Protein AF-R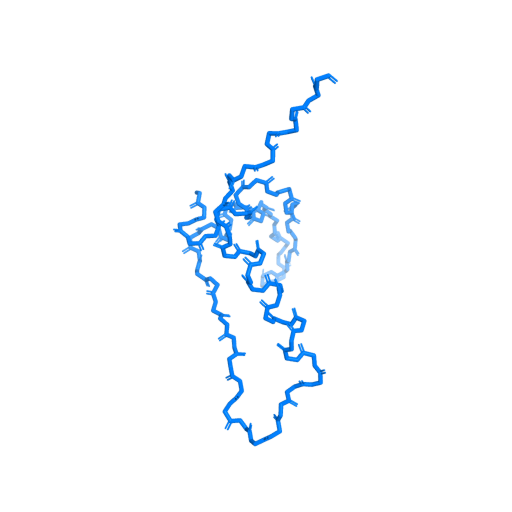9KDZ4-F1 (afdb_monomer_lite)

Structure (mmCIF, N/CA/C/O backbone):
data_AF-R9KDZ4-F1
#
_entry.id   AF-R9KDZ4-F1
#
loop_
_atom_site.group_PDB
_atom_site.id
_atom_site.type_symbol
_atom_site.label_atom_id
_atom_site.label_alt_id
_atom_site.label_comp_id
_atom_site.label_asym_id
_atom_site.label_entity_id
_atom_site.label_seq_id
_atom_site.pdbx_PDB_ins_code
_atom_site.Cartn_x
_atom_site.Cartn_y
_atom_site.Cartn_z
_atom_site.occupancy
_atom_site.B_iso_or_equiv
_atom_site.auth_seq_id
_atom_site.auth_comp_id
_atom_site.auth_asym_id
_atom_site.auth_atom_id
_atom_site.pdbx_PDB_model_num
ATOM 1 N N . MET A 1 1 ? -5.719 -5.410 -10.513 1.00 66.88 1 MET A N 1
ATOM 2 C CA . MET A 1 1 ? -6.897 -4.832 -9.830 1.00 66.88 1 MET A CA 1
A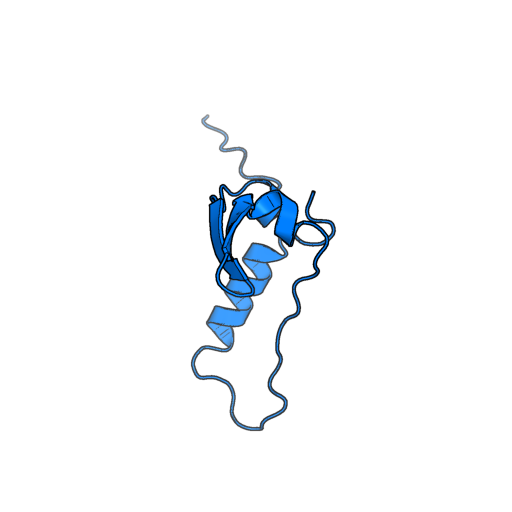TOM 3 C C . MET A 1 1 ? -6.755 -5.142 -8.349 1.00 66.88 1 MET A C 1
ATOM 5 O O . MET A 1 1 ? -6.337 -6.253 -8.040 1.00 66.88 1 MET A O 1
ATOM 9 N N . TRP A 1 2 ? -6.997 -4.179 -7.460 1.00 75.31 2 TRP A N 1
ATOM 10 C CA . TRP A 1 2 ? -6.707 -4.314 -6.028 1.00 75.31 2 TRP A CA 1
ATOM 11 C C . TRP A 1 2 ? -7.646 -5.325 -5.373 1.00 75.31 2 TRP A C 1
ATOM 13 O O . TRP A 1 2 ? -8.806 -5.013 -5.110 1.00 75.31 2 TRP A O 1
ATOM 23 N N . ALA A 1 3 ? -7.146 -6.530 -5.095 1.00 65.62 3 ALA A N 1
ATOM 24 C CA . ALA A 1 3 ? -7.972 -7.660 -4.660 1.00 65.62 3 ALA A CA 1
ATOM 25 C C . ALA A 1 3 ? -8.701 -7.439 -3.316 1.00 65.62 3 ALA A C 1
ATOM 27 O O . ALA A 1 3 ? -9.671 -8.138 -3.039 1.00 65.62 3 ALA A O 1
ATOM 28 N N . GLY A 1 4 ? -8.268 -6.470 -2.500 1.00 67.12 4 GLY A N 1
ATOM 29 C CA . GLY A 1 4 ? -8.873 -6.157 -1.198 1.00 67.12 4 GLY A CA 1
ATOM 30 C C . GLY A 1 4 ? -9.245 -4.689 -0.979 1.00 67.12 4 GLY A C 1
ATOM 31 O O . GLY A 1 4 ? -9.520 -4.318 0.155 1.00 67.12 4 GLY A O 1
ATOM 32 N N . CYS A 1 5 ? -9.198 -3.843 -2.014 1.00 71.38 5 CYS A N 1
ATOM 33 C CA . CYS A 1 5 ? -9.438 -2.401 -1.866 1.00 71.38 5 CYS A CA 1
ATOM 34 C C . CYS A 1 5 ? -9.977 -1.784 -3.173 1.00 71.38 5 CYS A C 1
ATOM 36 O O . CYS A 1 5 ? -9.230 -1.143 -3.921 1.00 71.38 5 CYS A O 1
ATOM 38 N N . PRO A 1 6 ? -11.261 -2.011 -3.513 1.00 72.75 6 PRO A N 1
ATOM 39 C CA . PRO A 1 6 ? -11.840 -1.532 -4.767 1.00 72.75 6 PRO A CA 1
ATOM 40 C C . PRO A 1 6 ? -11.768 -0.010 -4.935 1.00 72.75 6 PRO A C 1
ATOM 42 O O . PRO A 1 6 ? -11.558 0.449 -6.057 1.00 72.75 6 PRO A O 1
ATOM 45 N N . ALA A 1 7 ? -11.861 0.760 -3.843 1.00 76.12 7 ALA A N 1
ATOM 46 C CA . ALA A 1 7 ? -11.745 2.220 -3.859 1.00 76.12 7 ALA A CA 1
ATOM 47 C C . ALA A 1 7 ? -10.446 2.705 -4.531 1.00 76.12 7 ALA A C 1
ATOM 49 O O . ALA A 1 7 ? -10.470 3.650 -5.316 1.00 76.12 7 ALA A O 1
ATOM 50 N N . LEU A 1 8 ? -9.324 2.011 -4.310 1.00 77.69 8 LEU A N 1
ATOM 51 C CA . LEU A 1 8 ? -8.031 2.353 -4.916 1.00 77.69 8 LEU A CA 1
ATOM 52 C C . LEU A 1 8 ? -7.896 1.895 -6.370 1.00 77.69 8 LEU A C 1
ATOM 54 O O . LEU A 1 8 ? -7.053 2.404 -7.104 1.00 77.69 8 LEU A O 1
ATOM 58 N N . SER A 1 9 ? -8.731 0.960 -6.831 1.00 78.94 9 SER A N 1
ATOM 59 C CA . SER A 1 9 ? -8.708 0.549 -8.242 1.00 78.94 9 SER A CA 1
ATOM 60 C C . SER A 1 9 ? -9.166 1.665 -9.184 1.00 78.94 9 SER A C 1
ATOM 62 O O . SER A 1 9 ? -8.756 1.659 -10.340 1.00 78.94 9 SER A O 1
ATOM 64 N N . GLY A 1 10 ? -9.981 2.608 -8.699 1.00 77.12 10 GLY A N 1
ATOM 65 C CA . GLY A 1 10 ? -10.475 3.754 -9.468 1.00 77.12 10 GLY A CA 1
ATOM 66 C C . GLY A 1 10 ? -9.704 5.061 -9.260 1.00 77.12 10 GLY A C 1
ATOM 67 O O . GLY A 1 10 ? -10.110 6.077 -9.815 1.00 77.12 10 GLY A O 1
ATOM 68 N N . MET A 1 11 ? -8.636 5.070 -8.453 1.00 84.50 11 MET A N 1
ATOM 69 C CA . MET A 1 11 ? -7.851 6.279 -8.181 1.00 84.50 11 MET A CA 1
ATOM 70 C C . MET A 1 11 ? -6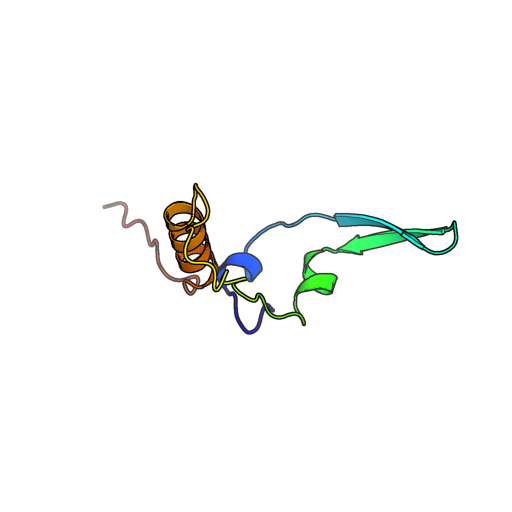.627 6.388 -9.095 1.00 84.50 11 MET A C 1
ATOM 72 O O . MET A 1 11 ? -5.917 5.410 -9.330 1.00 84.50 11 MET A O 1
ATOM 76 N N . GLU A 1 12 ? -6.342 7.611 -9.540 1.00 87.25 12 GLU A N 1
ATOM 77 C CA . GLU A 1 12 ? -5.095 7.979 -10.217 1.00 87.25 12 GLU A CA 1
ATOM 78 C C . GLU A 1 12 ? -3.996 8.209 -9.171 1.00 87.25 12 GLU A C 1
ATOM 80 O O . GLU A 1 12 ? -3.857 9.300 -8.618 1.00 87.25 12 GLU A O 1
ATOM 85 N N . LEU A 1 13 ? -3.229 7.159 -8.860 1.00 88.00 13 LEU A N 1
ATOM 86 C CA . LEU A 1 13 ? -2.145 7.229 -7.867 1.00 88.00 13 LEU A CA 1
ATOM 87 C C . LEU A 1 13 ? -0.870 7.896 -8.405 1.00 88.00 13 LEU A C 1
ATOM 89 O O . LEU A 1 13 ? 0.005 8.268 -7.625 1.00 88.00 13 LEU A O 1
ATOM 93 N N . GLY A 1 14 ? -0.772 8.055 -9.726 1.00 92.25 14 GLY A N 1
ATOM 94 C CA . GLY A 1 14 ? 0.366 8.670 -10.395 1.00 92.25 14 GLY A CA 1
ATOM 95 C C . GLY A 1 14 ? 1.622 7.788 -10.446 1.00 92.25 14 GLY A C 1
ATOM 96 O O . GLY A 1 14 ? 1.663 6.678 -9.903 1.00 92.25 14 GLY A O 1
ATOM 97 N N . PRO A 1 15 ? 2.671 8.268 -11.130 1.00 95.44 15 PRO A N 1
ATOM 98 C CA . PRO A 1 15 ? 3.931 7.552 -11.239 1.00 95.44 15 PRO A CA 1
ATOM 99 C C . PRO A 1 15 ? 4.757 7.665 -9.953 1.00 95.44 15 PRO A C 1
ATOM 101 O O . PRO A 1 15 ? 4.645 8.639 -9.207 1.00 95.44 15 PRO A O 1
ATOM 104 N N . TYR A 1 16 ? 5.647 6.703 -9.731 1.00 94.81 16 TYR A N 1
ATOM 105 C CA . TYR A 1 16 ? 6.696 6.797 -8.719 1.00 94.81 16 TYR A CA 1
ATOM 106 C C . TYR A 1 16 ? 8.066 6.986 -9.380 1.00 94.81 16 TYR A C 1
ATOM 108 O O . TYR A 1 16 ? 8.289 6.556 -10.512 1.00 94.81 16 TYR A O 1
ATOM 116 N N . SER A 1 17 ? 8.991 7.605 -8.647 1.00 96.94 17 SER A N 1
ATOM 117 C CA . SER A 1 17 ? 10.425 7.617 -8.945 1.00 96.94 17 SER A CA 1
ATOM 118 C C . SER A 1 17 ? 11.198 7.355 -7.652 1.00 96.94 17 SER A C 1
ATOM 120 O O . SER A 1 17 ? 10.836 7.868 -6.589 1.00 96.94 17 SER A O 1
ATOM 122 N N . THR A 1 18 ? 12.225 6.512 -7.713 1.00 95.12 18 THR A N 1
ATOM 123 C CA . THR A 1 18 ? 13.091 6.193 -6.576 1.00 95.12 18 THR A CA 1
ATOM 124 C C . THR A 1 18 ? 14.497 5.813 -7.034 1.00 95.12 18 THR A C 1
ATOM 126 O O . THR A 1 18 ? 14.717 5.519 -8.204 1.00 95.12 18 THR A O 1
ATOM 129 N N . MET A 1 19 ? 15.452 5.793 -6.104 1.00 97.38 19 MET A N 1
ATOM 130 C CA . MET A 1 19 ? 16.838 5.411 -6.375 1.00 97.38 19 MET A CA 1
ATOM 131 C C . MET A 1 19 ? 17.110 4.008 -5.836 1.00 97.38 19 MET A C 1
ATOM 133 O O . MET A 1 19 ? 17.030 3.782 -4.627 1.00 97.38 19 MET A O 1
ATOM 137 N N . VAL A 1 20 ? 17.490 3.077 -6.711 1.00 95.69 20 VAL A N 1
ATOM 138 C CA . VAL A 1 20 ? 17.910 1.719 -6.338 1.00 95.69 20 VAL A CA 1
ATOM 139 C C . VAL A 1 20 ? 19.350 1.533 -6.790 1.00 95.69 20 VAL A C 1
ATOM 141 O O . VAL A 1 20 ? 19.648 1.619 -7.974 1.00 95.69 20 VAL A O 1
ATOM 144 N N . ASN A 1 21 ? 20.265 1.319 -5.842 1.00 95.75 21 ASN A N 1
ATOM 145 C CA . ASN A 1 21 ? 21.701 1.160 -6.115 1.00 95.75 21 ASN A CA 1
ATOM 146 C C . ASN A 1 21 ? 22.320 2.282 -6.979 1.00 95.75 21 ASN A C 1
ATOM 148 O O . ASN A 1 21 ? 23.261 2.042 -7.728 1.00 95.75 21 ASN A O 1
ATOM 152 N N . GLY A 1 22 ? 21.819 3.515 -6.850 1.00 96.31 22 GLY A N 1
ATOM 153 C CA . GLY A 1 22 ? 22.323 4.670 -7.600 1.00 96.3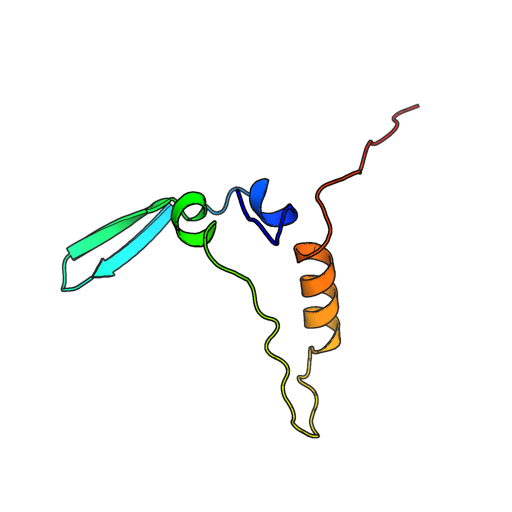1 22 GLY A CA 1
ATOM 154 C C . GLY A 1 22 ? 21.704 4.857 -8.988 1.00 96.31 22 GLY A C 1
ATOM 155 O O . GLY A 1 22 ? 22.045 5.829 -9.656 1.00 96.31 22 GLY A O 1
ATOM 156 N N . GLU A 1 23 ? 20.770 3.998 -9.392 1.00 97.12 23 GLU A N 1
ATOM 157 C CA . GLU A 1 23 ? 19.993 4.146 -10.623 1.00 97.12 23 GLU A CA 1
ATOM 158 C C . GLU A 1 23 ? 18.579 4.645 -10.317 1.00 97.12 23 GLU A C 1
ATOM 160 O O . GLU A 1 23 ? 17.966 4.238 -9.324 1.00 97.12 23 GLU A O 1
ATOM 165 N N . GLU A 1 24 ? 18.063 5.529 -11.173 1.00 97.75 24 GLU A N 1
ATOM 166 C CA . GLU A 1 24 ? 16.681 5.991 -11.084 1.00 97.75 24 GLU A CA 1
ATOM 167 C C . GLU A 1 24 ? 15.741 4.923 -11.652 1.00 97.75 24 GLU A C 1
ATOM 169 O O . GLU A 1 24 ? 15.841 4.522 -12.812 1.00 97.75 24 GLU A O 1
ATOM 174 N N . VAL A 1 25 ? 14.801 4.483 -10.822 1.00 96.88 25 VAL A N 1
ATOM 175 C CA . VAL A 1 25 ? 13.735 3.556 -11.185 1.00 96.88 25 VAL A CA 1
ATOM 176 C C . VAL A 1 25 ? 12.415 4.304 -11.107 1.00 96.88 25 VAL A C 1
ATOM 178 O O . VAL A 1 25 ? 12.047 4.820 -10.051 1.00 96.88 25 VAL A O 1
ATOM 181 N N . THR A 1 26 ? 11.680 4.315 -12.216 1.00 96.75 26 THR A N 1
ATOM 182 C CA . THR A 1 26 ? 10.342 4.906 -12.306 1.00 96.75 26 THR A CA 1
ATOM 183 C C . THR A 1 26 ? 9.310 3.859 -12.706 1.00 96.75 26 THR A C 1
ATOM 185 O O . THR A 1 26 ? 9.653 2.802 -13.241 1.00 96.75 26 THR A O 1
ATOM 188 N N . GLY A 1 27 ? 8.037 4.129 -12.435 1.00 95.19 27 GLY A N 1
ATOM 189 C CA . GLY A 1 27 ? 6.960 3.231 -12.838 1.00 95.19 27 GLY A CA 1
ATOM 190 C C . GLY A 1 27 ? 5.579 3.724 -12.434 1.00 95.19 27 GLY A C 1
ATOM 191 O O . GLY A 1 27 ? 5.425 4.816 -11.893 1.00 95.19 27 GLY A O 1
ATOM 192 N N . ASP A 1 28 ? 4.572 2.900 -12.710 1.00 94.00 28 ASP A N 1
ATOM 193 C CA . ASP A 1 28 ? 3.182 3.151 -12.332 1.00 94.00 28 ASP A CA 1
ATOM 194 C C . ASP A 1 28 ? 2.888 2.610 -10.926 1.00 94.00 28 ASP A C 1
ATOM 196 O O . ASP A 1 28 ? 3.094 1.424 -10.638 1.00 94.00 28 ASP A O 1
ATOM 200 N N . SER A 1 29 ? 2.376 3.478 -10.052 1.00 92.00 29 SER A N 1
ATOM 201 C CA . SER A 1 29 ? 2.013 3.099 -8.686 1.00 92.00 29 SER A CA 1
ATOM 202 C C . SER A 1 29 ? 0.830 2.130 -8.653 1.00 92.00 29 SER A C 1
ATOM 204 O O . SER A 1 29 ? 0.768 1.306 -7.739 1.00 92.00 29 SER A O 1
ATOM 206 N N . GLN A 1 30 ? -0.080 2.161 -9.640 1.00 90.94 30 GLN A N 1
ATOM 207 C CA . GLN A 1 30 ? -1.197 1.212 -9.673 1.00 90.94 30 GLN A CA 1
ATOM 208 C C . GLN A 1 30 ? -0.722 -0.218 -9.885 1.00 90.94 30 GLN A C 1
ATOM 210 O O . GLN A 1 30 ? -1.082 -1.110 -9.113 1.00 90.94 30 GLN A O 1
ATOM 215 N N . GLY A 1 31 ? 0.104 -0.448 -10.904 1.00 88.12 31 GLY A N 1
ATOM 216 C CA . GLY A 1 31 ? 0.681 -1.763 -11.161 1.00 88.12 31 GLY A CA 1
ATOM 217 C C . GLY A 1 31 ? 1.532 -2.269 -9.996 1.00 88.12 31 GLY A C 1
ATOM 218 O O . GLY A 1 31 ? 1.391 -3.426 -9.596 1.00 88.12 31 GLY A O 1
ATOM 219 N N . LEU A 1 32 ? 2.373 -1.398 -9.427 1.00 89.62 32 LEU A N 1
ATOM 220 C CA . LEU A 1 32 ? 3.278 -1.760 -8.334 1.00 89.62 32 LEU A CA 1
ATOM 221 C C . LEU A 1 32 ? 2.528 -2.218 -7.076 1.00 89.62 32 LEU A C 1
ATOM 223 O O . LEU A 1 32 ? 2.946 -3.175 -6.423 1.00 89.62 32 LEU A O 1
ATOM 227 N N . LEU A 1 33 ? 1.440 -1.531 -6.721 1.00 86.88 33 LEU A N 1
ATOM 228 C CA . LEU A 1 33 ? 0.752 -1.739 -5.448 1.00 86.88 33 LEU A CA 1
ATOM 229 C C . LEU A 1 33 ? -0.442 -2.701 -5.534 1.00 86.88 33 LEU A C 1
ATOM 231 O O . LEU A 1 33 ? -0.792 -3.309 -4.524 1.00 86.88 33 LEU A O 1
ATOM 235 N N . ALA A 1 34 ? -1.023 -2.917 -6.720 1.00 85.06 34 ALA A N 1
ATOM 236 C CA . ALA A 1 34 ? -2.152 -3.830 -6.927 1.00 85.06 34 ALA A CA 1
ATOM 237 C C . ALA A 1 34 ? -2.006 -5.257 -6.340 1.00 85.06 34 ALA A C 1
ATOM 239 O O . ALA A 1 34 ? -3.040 -5.807 -5.946 1.00 85.06 34 ALA A O 1
ATOM 240 N N . PRO A 1 35 ? -0.813 -5.897 -6.286 1.00 83.62 35 PRO A N 1
ATOM 241 C CA . PRO A 1 35 ? -0.673 -7.224 -5.681 1.00 83.62 35 PRO A CA 1
ATOM 242 C C . PRO A 1 35 ? -0.535 -7.207 -4.147 1.00 83.62 35 PRO A C 1
ATOM 244 O O . PRO A 1 35 ? -0.483 -8.277 -3.538 1.00 83.62 35 PRO A O 1
ATOM 247 N N . LEU A 1 36 ? -0.438 -6.035 -3.511 1.00 81.94 36 LEU A N 1
ATOM 248 C CA . LEU A 1 36 ? -0.238 -5.903 -2.067 1.00 81.94 36 LEU A CA 1
ATOM 249 C C . LEU A 1 36 ? -1.566 -5.821 -1.303 1.00 81.94 36 LEU A C 1
ATOM 251 O O . LEU A 1 36 ? -2.596 -5.393 -1.823 1.00 81.94 36 LEU A O 1
ATOM 255 N N . TYR A 1 37 ? -1.518 -6.189 -0.022 1.00 74.31 37 TYR A N 1
ATOM 256 C CA . TYR A 1 37 ? -2.628 -6.019 0.914 1.00 74.31 37 TYR A CA 1
ATOM 257 C C . TYR A 1 37 ? -2.380 -4.824 1.835 1.00 74.31 37 TYR A C 1
ATOM 259 O O . TYR A 1 37 ? -1.279 -4.650 2.360 1.00 74.31 37 TYR A O 1
ATOM 267 N N . PHE A 1 38 ? -3.426 -4.035 2.091 1.00 74.69 38 PHE A N 1
ATOM 268 C CA . PHE A 1 38 ? -3.404 -3.030 3.149 1.00 74.69 38 PHE A CA 1
ATOM 269 C C . PHE A 1 38 ? -3.688 -3.683 4.502 1.00 74.69 38 PHE A C 1
ATOM 271 O O . PHE A 1 38 ? -4.676 -4.393 4.674 1.00 74.69 38 PHE A O 1
ATOM 278 N N . GLY A 1 39 ? -2.824 -3.419 5.480 1.00 72.56 39 GLY A N 1
ATOM 279 C CA . GLY A 1 39 ? -3.037 -3.807 6.870 1.00 72.56 39 GLY A CA 1
ATOM 280 C C . GLY A 1 39 ? -3.328 -2.589 7.738 1.00 72.56 39 GLY A C 1
ATOM 281 O O . GLY A 1 39 ? -2.613 -1.586 7.670 1.00 72.56 39 GLY A O 1
ATOM 282 N N . ARG A 1 40 ? -4.335 -2.680 8.610 1.00 72.25 40 ARG A N 1
ATOM 283 C CA . ARG A 1 40 ? -4.534 -1.691 9.673 1.00 72.25 40 ARG A CA 1
ATOM 284 C C . ARG A 1 40 ? -3.519 -1.957 10.784 1.00 72.25 40 ARG A C 1
ATOM 286 O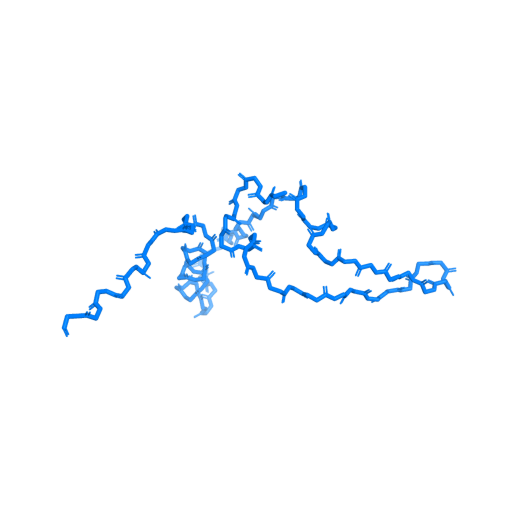 O . ARG A 1 40 ? -3.591 -2.975 11.469 1.00 72.25 40 ARG A O 1
ATOM 293 N N . ARG A 1 41 ? -2.568 -1.040 10.984 1.00 69.94 41 ARG A N 1
ATOM 294 C CA . ARG A 1 41 ? -1.686 -1.088 12.159 1.00 69.94 41 ARG A CA 1
ATOM 295 C C . ARG A 1 41 ? -2.497 -0.720 13.399 1.00 69.94 41 ARG A C 1
ATOM 297 O O . ARG A 1 41 ? -2.790 0.452 13.622 1.00 69.94 41 ARG A O 1
ATOM 304 N N . CYS A 1 42 ? -2.862 -1.722 14.189 1.00 60.72 42 CYS A N 1
ATOM 305 C CA . CYS A 1 42 ? -3.455 -1.523 15.504 1.00 60.72 42 CYS A CA 1
ATOM 306 C C . CYS A 1 42 ? -2.339 -1.431 16.549 1.00 60.72 42 CYS A C 1
ATOM 308 O O . CYS A 1 42 ? -1.463 -2.293 16.610 1.00 60.72 42 CYS A O 1
ATOM 310 N N . PHE A 1 43 ? -2.364 -0.378 17.364 1.00 64.25 43 PHE A N 1
ATOM 311 C CA . PHE A 1 43 ? -1.492 -0.269 18.528 1.00 64.25 43 PHE A CA 1
ATOM 312 C C . PHE A 1 43 ? -2.163 -0.984 19.701 1.00 64.25 43 PHE A C 1
ATOM 314 O O . PHE A 1 43 ? -3.270 -0.626 20.089 1.00 64.25 43 PHE A O 1
ATOM 321 N N . TYR A 1 44 ? -1.491 -1.987 20.266 1.00 58.44 44 TYR A N 1
ATOM 322 C CA . TYR A 1 44 ? -1.922 -2.688 21.483 1.00 58.44 44 TYR A CA 1
ATOM 323 C C . TYR A 1 44 ? -1.445 -1.969 22.756 1.00 58.44 44 TYR A C 1
ATOM 325 O O . TYR A 1 44 ? -1.032 -2.604 23.721 1.00 58.44 44 TYR A O 1
ATOM 333 N N . THR A 1 45 ? -1.418 -0.638 22.750 1.00 65.56 45 THR A N 1
ATOM 334 C CA . THR A 1 45 ? -1.024 0.159 23.918 1.00 65.56 45 THR A CA 1
ATOM 335 C C . THR A 1 45 ? -2.260 0.701 24.623 1.00 65.56 45 THR A C 1
ATOM 337 O O . THR A 1 45 ? -3.248 1.016 23.968 1.00 65.56 45 THR A O 1
ATOM 340 N N . GLU A 1 46 ? -2.188 0.873 25.946 1.00 65.25 46 GLU A N 1
ATOM 341 C CA . GLU A 1 46 ? -3.262 1.503 26.737 1.00 65.25 46 GLU A CA 1
ATOM 342 C C . GLU A 1 46 ? -3.591 2.924 26.249 1.00 65.25 46 GLU A C 1
ATOM 344 O O . GLU A 1 46 ? -4.731 3.373 26.330 1.00 65.25 46 GLU A O 1
ATOM 349 N N . ASN A 1 47 ? -2.603 3.616 25.673 1.00 68.06 47 ASN A N 1
ATOM 350 C CA . ASN A 1 47 ? -2.797 4.914 25.043 1.00 68.06 47 ASN A CA 1
ATOM 351 C C . ASN A 1 47 ? -3.260 4.742 23.593 1.00 68.06 47 ASN A C 1
ATOM 353 O O . ASN A 1 47 ? -2.523 4.208 22.759 1.00 68.06 47 ASN A O 1
ATOM 357 N N . GLN A 1 48 ? -4.456 5.245 23.281 1.00 68.50 48 GLN A N 1
ATOM 358 C CA . GLN A 1 48 ? -4.901 5.395 21.899 1.00 68.50 48 GLN A CA 1
ATOM 359 C C . GLN A 1 48 ? -4.051 6.440 21.165 1.00 68.50 48 GLN A C 1
ATOM 361 O O . GLN A 1 48 ? -3.623 7.447 21.733 1.00 68.50 48 GLN A O 1
ATOM 366 N N . ALA A 1 49 ? -3.839 6.221 19.866 1.00 72.38 49 ALA A N 1
ATOM 367 C CA . ALA A 1 49 ? -3.325 7.267 18.993 1.00 72.38 49 ALA A CA 1
ATOM 368 C C . ALA A 1 49 ? -4.292 8.463 19.009 1.00 72.38 49 ALA A C 1
ATOM 370 O O . ALA A 1 49 ? -5.506 8.271 18.967 1.00 72.38 49 ALA A O 1
ATOM 371 N N . LYS A 1 50 ? -3.760 9.693 19.006 1.00 78.81 50 LYS A N 1
ATOM 372 C CA . LYS A 1 50 ? -4.561 10.935 19.047 1.00 78.81 50 LYS A CA 1
ATOM 373 C C . LYS A 1 50 ? -5.661 11.004 17.976 1.00 78.81 50 LYS A C 1
ATOM 375 O O . LYS A 1 50 ? -6.663 11.669 18.186 1.00 78.81 50 LYS A O 1
ATOM 380 N N . ASN A 1 51 ? -5.476 10.296 16.863 1.00 81.25 51 ASN A N 1
ATOM 381 C CA . ASN A 1 51 ? -6.356 10.294 15.696 1.00 81.25 51 ASN A CA 1
ATOM 382 C C . ASN A 1 51 ? -6.907 8.888 15.394 1.00 81.25 51 ASN A C 1
ATOM 384 O O . ASN A 1 51 ? -7.124 8.533 14.239 1.00 81.25 51 ASN A O 1
ATOM 388 N N . ALA A 1 52 ? -7.081 8.041 16.416 1.00 80.44 52 ALA A N 1
ATOM 389 C CA . ALA A 1 52 ? -7.544 6.663 16.233 1.00 80.44 52 ALA A CA 1
ATOM 390 C C . ALA A 1 52 ? -8.901 6.569 15.505 1.00 80.44 52 ALA A C 1
ATOM 392 O O . ALA A 1 52 ? -9.097 5.650 14.706 1.00 80.44 52 ALA A O 1
ATOM 393 N N . GLU A 1 53 ? -9.800 7.526 15.749 1.00 83.56 53 GLU A N 1
ATOM 394 C CA . GLU A 1 53 ? -11.099 7.629 15.076 1.00 83.56 53 GLU A CA 1
ATOM 395 C C . GLU A 1 53 ? -10.948 7.998 13.592 1.00 83.56 53 GLU A C 1
ATOM 397 O O . GLU A 1 53 ? -11.505 7.314 12.736 1.00 83.56 53 GLU A O 1
ATOM 402 N N . ASP A 1 54 ? -10.135 9.011 13.270 1.00 83.12 54 ASP A N 1
ATOM 403 C CA . ASP A 1 54 ? -9.878 9.434 11.885 1.00 83.12 54 ASP A CA 1
ATOM 404 C C . ASP A 1 54 ? -9.238 8.307 11.064 1.00 83.12 54 ASP A C 1
ATOM 406 O O . ASP A 1 54 ? -9.631 8.048 9.928 1.00 83.12 54 ASP A O 1
ATOM 410 N N . CYS A 1 55 ? -8.296 7.572 11.663 1.00 81.94 55 CYS A N 1
ATOM 411 C CA . CYS A 1 55 ? -7.710 6.378 11.054 1.00 81.94 55 CYS A CA 1
ATOM 412 C C . CYS A 1 55 ? -8.751 5.271 10.818 1.00 81.94 55 CYS A C 1
ATOM 414 O O . CYS A 1 55 ? -8.602 4.485 9.885 1.00 81.94 55 CYS A O 1
ATOM 416 N N . GLY A 1 56 ? -9.781 5.181 11.665 1.00 83.12 56 GLY A N 1
ATOM 417 C CA . GLY A 1 56 ? -10.914 4.276 11.474 1.00 83.12 56 GLY A CA 1
ATOM 418 C C . GLY A 1 56 ? -11.772 4.682 10.278 1.00 83.12 56 GLY A C 1
ATOM 419 O O . GLY A 1 56 ? -11.997 3.859 9.398 1.00 83.12 56 GLY A O 1
ATOM 420 N N . LYS A 1 57 ? -12.154 5.960 10.197 1.00 85.75 57 LYS A N 1
ATOM 421 C CA . LYS A 1 57 ? -12.932 6.517 9.075 1.00 85.75 57 LYS A CA 1
ATOM 422 C C . LYS A 1 57 ? -12.211 6.354 7.737 1.00 85.75 57 LYS A C 1
ATOM 424 O O . LYS A 1 57 ? -12.817 5.966 6.746 1.00 85.75 57 LYS A O 1
ATOM 429 N N . LEU A 1 58 ? -10.900 6.609 7.713 1.00 82.38 58 LEU A N 1
ATOM 430 C CA . LEU A 1 58 ? -10.083 6.388 6.520 1.00 82.38 58 LEU A CA 1
ATOM 431 C C . LEU A 1 58 ? -10.067 4.909 6.114 1.00 82.38 58 LEU A C 1
ATOM 433 O O . LEU A 1 58 ? -10.141 4.598 4.930 1.00 82.38 58 LEU A O 1
ATOM 437 N N . TRP A 1 59 ? -9.967 3.999 7.085 1.00 81.38 59 TRP A N 1
ATOM 438 C CA . TRP A 1 59 ? -9.999 2.565 6.812 1.00 81.38 59 TRP A CA 1
ATOM 439 C C . TRP A 1 59 ? -11.333 2.125 6.205 1.00 81.38 59 TRP A C 1
ATOM 441 O O . TRP A 1 59 ? -11.324 1.380 5.231 1.00 81.38 59 TRP A O 1
ATOM 451 N N . GLU A 1 60 ? -12.455 2.597 6.749 1.00 84.06 60 GLU A N 1
ATOM 452 C CA . GLU A 1 60 ? -13.788 2.322 6.202 1.00 84.06 60 GLU A CA 1
ATOM 453 C C . GLU A 1 60 ? -13.896 2.815 4.757 1.00 84.06 60 GLU A C 1
ATOM 455 O O . GLU A 1 60 ? -14.208 2.021 3.878 1.00 84.06 60 GLU A O 1
ATOM 460 N N . LEU A 1 61 ? -13.491 4.057 4.480 1.00 82.44 61 LEU A N 1
ATOM 461 C CA . LEU A 1 61 ? -13.507 4.624 3.128 1.00 82.44 61 LEU A CA 1
ATOM 462 C C . LEU A 1 61 ? -12.657 3.829 2.123 1.00 82.44 61 LEU A C 1
ATOM 464 O O . LEU A 1 61 ? -13.020 3.709 0.956 1.00 82.44 61 LEU A O 1
ATOM 468 N N . LEU A 1 62 ? -11.510 3.300 2.553 1.00 77.38 62 LEU A N 1
ATOM 469 C CA . LEU A 1 62 ? -10.643 2.492 1.692 1.00 77.38 62 LEU A CA 1
ATOM 470 C C . LEU A 1 62 ? -11.200 1.074 1.490 1.00 77.38 62 LEU A C 1
ATOM 472 O O . LEU A 1 62 ? -11.106 0.524 0.395 1.00 77.38 62 LEU A O 1
ATOM 476 N N . ALA A 1 63 ? -11.773 0.475 2.533 1.00 75.56 63 ALA A N 1
ATOM 477 C CA . ALA A 1 63 ? -12.325 -0.877 2.490 1.00 75.56 63 ALA A CA 1
ATOM 478 C C . ALA A 1 63 ? -13.722 -0.945 1.848 1.00 75.56 63 ALA A C 1
ATOM 480 O O . ALA A 1 63 ? -14.162 -2.035 1.469 1.00 75.56 63 ALA A O 1
ATOM 481 N N . GLU A 1 64 ? -14.419 0.186 1.723 1.00 74.38 64 GLU A N 1
ATOM 482 C CA . GLU A 1 64 ? -15.714 0.263 1.059 1.00 74.38 64 GLU A CA 1
ATOM 483 C C . GLU A 1 64 ? -15.604 -0.189 -0.412 1.00 74.38 64 GLU A C 1
ATOM 485 O O . GLU A 1 64 ? -14.726 0.257 -1.164 1.00 74.38 64 GLU A O 1
ATOM 490 N N . PRO A 1 65 ? -16.481 -1.105 -0.863 1.00 60.28 65 PRO A N 1
ATOM 491 C CA . PRO A 1 65 ? -16.534 -1.480 -2.265 1.00 60.28 65 PRO A CA 1
ATOM 492 C C . PRO A 1 65 ? -16.981 -0.274 -3.099 1.00 60.28 65 PRO A C 1
ATOM 494 O O . PRO A 1 65 ? -17.897 0.454 -2.729 1.00 60.28 65 PRO A O 1
ATOM 497 N N . ALA A 1 66 ? -16.354 -0.075 -4.258 1.00 58.09 66 ALA A N 1
ATOM 498 C CA . ALA A 1 66 ? -16.687 0.999 -5.187 1.00 58.09 66 ALA A CA 1
ATOM 499 C C . ALA A 1 66 ? -18.060 0.748 -5.850 1.00 58.09 66 ALA A C 1
ATOM 501 O O . ALA A 1 66 ? -18.136 0.252 -6.969 1.00 58.09 66 ALA A O 1
ATOM 502 N N . SER A 1 67 ? -19.159 1.005 -5.141 1.00 52.97 67 SER A N 1
ATOM 503 C CA . SER A 1 67 ? -20.564 1.026 -5.600 1.00 52.97 67 SER A CA 1
ATOM 504 C C . SER A 1 6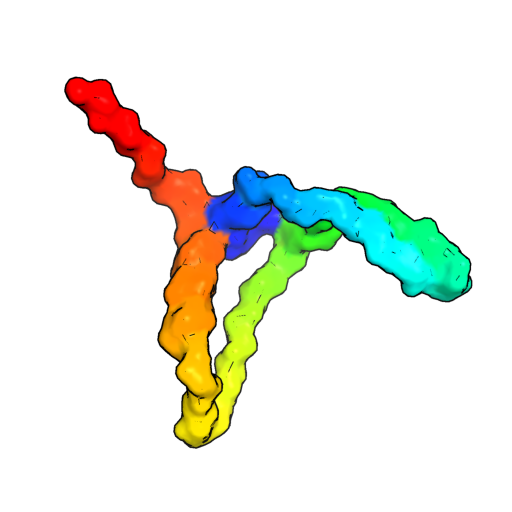7 ? -21.368 1.665 -4.456 1.00 52.97 67 SER A C 1
ATOM 506 O O . SER A 1 67 ? -21.288 1.173 -3.342 1.00 52.97 67 SER A O 1
ATOM 508 N N . THR A 1 68 ? -22.122 2.760 -4.552 1.00 43.28 68 THR A N 1
ATOM 509 C CA . THR A 1 68 ? -22.879 3.373 -5.651 1.00 43.28 68 THR A CA 1
ATOM 510 C C . THR A 1 68 ? -23.225 4.799 -5.196 1.00 43.28 68 THR A C 1
ATOM 512 O O . THR A 1 68 ? -24.059 4.964 -4.310 1.00 43.28 68 THR A O 1
ATOM 515 N N . LYS A 1 69 ? -22.637 5.842 -5.789 1.00 40.19 69 LYS A N 1
ATOM 516 C CA . LYS A 1 69 ? -23.333 7.134 -5.902 1.00 40.19 69 LYS A CA 1
ATOM 517 C C . LYS A 1 69 ? -23.805 7.249 -7.341 1.00 40.19 69 LYS A C 1
ATOM 519 O O . LYS A 1 69 ? -23.140 7.841 -8.181 1.00 40.19 69 LYS A O 1
ATOM 524 N N . GLN A 1 70 ? -24.923 6.591 -7.631 1.00 39.84 70 GLN A N 1
ATOM 525 C CA . GLN A 1 70 ? -25.755 7.020 -8.740 1.00 39.84 70 GLN A CA 1
ATOM 526 C C . GLN A 1 70 ? -26.482 8.259 -8.222 1.00 39.84 70 GLN A C 1
ATOM 528 O O . GLN A 1 70 ? -27.374 8.160 -7.385 1.00 39.84 70 GLN A O 1
ATOM 533 N N . GLU A 1 71 ? -25.990 9.434 -8.605 1.00 42.62 71 GLU A N 1
ATOM 534 C CA . GLU A 1 71 ? -26.723 10.674 -8.392 1.00 42.62 71 GLU A CA 1
ATOM 535 C C . GLU A 1 71 ? -27.911 10.647 -9.360 1.00 42.62 71 GLU A C 1
ATOM 537 O O . GLU A 1 71 ? -27.769 10.934 -10.548 1.00 42.62 71 GLU A O 1
ATOM 542 N N . ASP A 1 72 ? -29.070 10.217 -8.856 1.00 42.78 72 ASP A N 1
ATOM 543 C CA . ASP A 1 72 ? -30.360 10.472 -9.490 1.00 42.78 72 ASP A CA 1
ATOM 544 C C . ASP A 1 72 ? -30.565 11.992 -9.531 1.00 42.78 72 ASP A C 1
ATOM 546 O O . ASP A 1 72 ? -31.009 12.613 -8.564 1.00 42.78 72 ASP A O 1
ATOM 550 N N . PHE A 1 73 ? -30.209 12.608 -10.655 1.00 44.12 73 PHE A N 1
ATOM 551 C CA . PHE A 1 73 ? -30.765 13.900 -11.029 1.00 44.12 73 PHE A CA 1
ATOM 552 C C . PHE A 1 73 ? -32.164 13.648 -11.597 1.00 44.12 73 PHE A C 1
ATOM 554 O O . PHE A 1 73 ? -32.310 13.263 -12.759 1.00 44.12 73 PHE A O 1
ATOM 561 N N . SER A 1 74 ? -33.175 13.828 -10.745 1.00 46.50 74 SER A N 1
ATOM 562 C CA . SER A 1 74 ? -34.569 14.009 -11.160 1.00 46.50 74 SER A CA 1
ATOM 563 C C . SER A 1 74 ? -34.892 15.480 -11.388 1.00 46.50 74 SER A C 1
ATOM 565 O O . SER A 1 74 ? -34.217 16.350 -10.792 1.00 46.50 74 SER A O 1
#

Secondary structure (DSSP, 8-state):
--TT-HHHHTS---EEEEEETTEEEEEEHHHHHTTPPP------SSSPPTTHHHHHHHHHHHHS-S--------

Foldseek 3Di:
DQPQFQLVVPDQPDKDWDADPNDIDIDGPCVVPSVDDDDDDDDPDPDDDPCNVVSVVVVCSRRDHPDDDPPPPD

Sequence (74 aa):
MWAGCPALSGMELGPYSTMVNGEEVTGDSQGLLAPLYFGRRCFYTENQAKNAEDCGKLWELLAEPASTKQEDFS

Radius of gyration: 16.97 Å; chains: 1; bounding box: 57×22×40 Å

pLDDT: mean 76.99, std 15.64, range [39.84, 97.75]